Protein AF-A0A962SQU8-F1 (afdb_monomer_lite)

pLDDT: mean 96.07, std 4.63, range [56.41, 98.69]

Foldseek 3Di:
DDDDQDDDVSQLVVQVPDLAAEEEQWQEPVVCPPVCVRHPNYAYEHCDYPCNPPDPRYDYDDDDDDPDDPDRQSRSLVLLPDPVSLVVVPVSPAHHYYDYPDHDPSSVVSCVVSND

Sequence (116 aa):
MKRKLQGISDIRRFFHRNERPIFFISATNFNLLGIDEWVKNFHYICYVDCYDGAHPNVFVPTEIAHPEFESIEDINNYLLEHKEVIDYIRSFGDNPVAVFLMFDERTEELCQELGI

Structure (mmCIF, N/CA/C/O backbone):
data_AF-A0A962SQU8-F1
#
_entry.id   AF-A0A962SQU8-F1
#
loop_
_atom_site.group_PDB
_atom_site.id
_atom_site.type_symbol
_atom_site.label_atom_id
_atom_site.label_alt_id
_atom_site.label_comp_id
_atom_site.label_asym_id
_atom_site.label_entity_id
_atom_site.label_seq_id
_atom_site.pdbx_PDB_ins_code
_atom_site.Cartn_x
_atom_site.Cartn_y
_atom_site.Cartn_z
_atom_site.occupancy
_atom_site.B_iso_or_equiv
_atom_site.auth_seq_id
_atom_site.auth_comp_id
_atom_site.auth_asym_id
_atom_site.auth_atom_id
_atom_site.pdbx_PDB_model_num
ATOM 1 N N . MET A 1 1 ? -14.674 21.955 14.651 1.00 56.41 1 MET A N 1
ATOM 2 C CA . MET A 1 1 ? -13.476 21.843 15.518 1.00 56.41 1 MET A CA 1
ATOM 3 C C . MET A 1 1 ? -13.131 20.361 15.645 1.00 56.41 1 MET A C 1
ATOM 5 O O . MET A 1 1 ? -14.006 19.606 16.051 1.00 56.41 1 MET A O 1
ATOM 9 N N . LYS A 1 2 ? -11.940 19.905 15.220 1.00 76.69 2 LYS A N 1
ATOM 10 C CA . LYS A 1 2 ? -11.563 18.480 15.337 1.00 76.69 2 LYS A CA 1
ATOM 11 C C . LYS A 1 2 ? -11.420 18.118 16.825 1.00 76.69 2 LYS A C 1
ATOM 13 O O . LYS A 1 2 ? -10.783 18.860 17.571 1.00 76.69 2 LYS A O 1
ATOM 18 N N . ARG A 1 3 ? -12.043 17.020 17.270 1.00 84.38 3 ARG A N 1
ATOM 19 C CA . ARG A 1 3 ? -11.945 16.539 18.659 1.00 84.38 3 ARG A CA 1
ATOM 20 C C . ARG A 1 3 ? -10.493 16.144 18.945 1.00 84.38 3 ARG A C 1
ATOM 22 O O . ARG A 1 3 ? -9.948 15.302 18.239 1.00 84.38 3 ARG A O 1
ATOM 29 N N . LYS A 1 4 ? -9.878 16.725 19.981 1.00 92.44 4 LYS A N 1
ATOM 30 C CA . LYS A 1 4 ? -8.580 16.253 20.485 1.00 92.44 4 LYS A CA 1
ATOM 31 C C . LYS A 1 4 ? -8.773 14.879 21.131 1.00 92.44 4 LYS A C 1
ATOM 33 O O . LYS A 1 4 ? -9.646 14.736 21.985 1.00 92.44 4 LYS A O 1
ATOM 38 N N . LEU A 1 5 ? -7.982 13.897 20.712 1.00 95.00 5 LEU A N 1
ATOM 39 C CA . LEU A 1 5 ? -7.984 12.551 21.287 1.00 95.00 5 LEU A CA 1
ATOM 40 C C . LEU A 1 5 ? -7.215 12.578 22.610 1.00 95.00 5 LEU A C 1
ATOM 42 O O . LEU A 1 5 ? -6.093 13.081 22.650 1.00 95.00 5 LEU A O 1
ATOM 46 N N . GLN A 1 6 ? -7.824 12.088 23.690 1.00 95.38 6 GLN A N 1
ATOM 47 C CA . GLN A 1 6 ? -7.230 12.110 25.028 1.00 95.38 6 GLN A CA 1
ATOM 48 C C . GLN A 1 6 ? -6.833 10.690 25.451 1.00 95.38 6 GLN A C 1
ATOM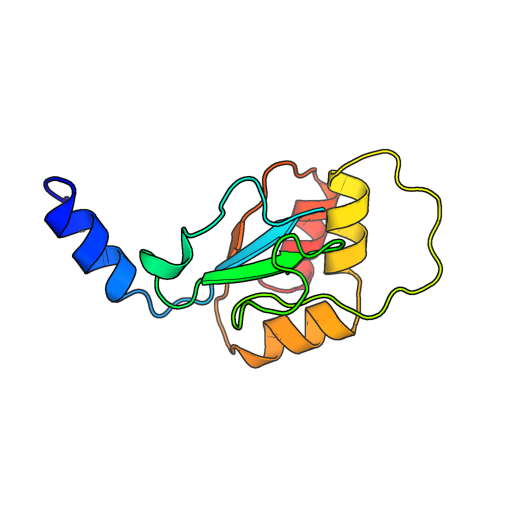 50 O O . GLN A 1 6 ? -7.634 9.935 25.997 1.00 95.38 6 GLN A O 1
ATOM 55 N N . GLY A 1 7 ? -5.577 10.325 25.182 1.00 95.62 7 GLY A N 1
ATOM 56 C CA . GLY A 1 7 ? -5.002 9.033 25.564 1.00 95.62 7 GLY A CA 1
ATOM 57 C C . GLY A 1 7 ? -5.375 7.857 24.651 1.00 95.62 7 GLY A C 1
ATOM 58 O O . GLY A 1 7 ? -6.065 8.001 23.641 1.00 95.62 7 GLY A O 1
ATOM 59 N N . ILE A 1 8 ? -4.892 6.666 25.018 1.00 94.62 8 ILE A N 1
ATOM 60 C CA . ILE A 1 8 ? -4.942 5.460 24.173 1.00 94.62 8 ILE A CA 1
ATOM 61 C C . ILE A 1 8 ? -6.370 4.979 23.900 1.00 94.62 8 ILE A C 1
ATOM 63 O O . ILE A 1 8 ? -6.674 4.606 22.770 1.00 94.62 8 ILE A O 1
ATOM 67 N N . SER A 1 9 ? -7.268 5.015 24.886 1.00 94.19 9 SER A N 1
ATOM 68 C CA . SER A 1 9 ? -8.656 4.568 24.692 1.00 94.19 9 SER A CA 1
ATOM 69 C C . SER A 1 9 ? -9.393 5.400 23.638 1.00 94.19 9 SER A C 1
ATOM 71 O O . SER A 1 9 ? -10.129 4.849 22.818 1.00 94.19 9 SER A O 1
ATOM 73 N N . ASP A 1 10 ? -9.157 6.715 23.617 1.00 94.94 10 ASP A N 1
ATOM 74 C CA . ASP A 1 10 ? -9.717 7.612 22.606 1.00 94.94 10 ASP A CA 1
ATOM 75 C C . ASP A 1 10 ? -9.107 7.349 21.222 1.00 94.94 10 ASP A C 1
ATOM 77 O O . ASP A 1 10 ? -9.844 7.308 20.238 1.00 94.94 10 ASP A O 1
ATOM 81 N N . ILE A 1 11 ? -7.791 7.116 21.150 1.00 94.62 11 ILE A N 1
ATOM 82 C CA . ILE A 1 11 ? -7.077 6.783 19.906 1.00 94.62 11 ILE A CA 1
ATOM 83 C C . ILE A 1 11 ? -7.597 5.472 19.307 1.00 94.62 11 ILE A C 1
ATOM 85 O O . ILE A 1 11 ? -7.983 5.445 18.139 1.00 94.62 11 ILE A O 1
ATOM 89 N N . ARG A 1 12 ? -7.697 4.404 20.107 1.00 93.81 12 ARG A N 1
ATOM 90 C CA . ARG A 1 12 ? -8.225 3.107 19.650 1.00 93.81 12 ARG A CA 1
ATOM 91 C C . ARG A 1 12 ? -9.662 3.239 19.163 1.00 93.81 12 ARG A C 1
ATOM 93 O O . ARG A 1 12 ? -9.998 2.745 18.095 1.00 93.81 12 ARG A O 1
ATOM 100 N N . ARG A 1 13 ? -10.515 3.959 19.901 1.00 94.06 13 ARG A N 1
ATOM 101 C CA . ARG A 1 13 ? -11.908 4.189 19.489 1.00 94.06 13 ARG A CA 1
ATOM 102 C C . ARG A 1 13 ? -12.010 5.010 18.203 1.00 94.06 13 ARG A C 1
ATOM 104 O O . ARG A 1 13 ? -12.943 4.791 17.433 1.00 94.06 13 ARG A O 1
ATOM 111 N N . PHE A 1 14 ? -11.105 5.964 17.999 1.00 95.00 14 PHE A N 1
ATOM 112 C CA . PHE A 1 14 ? -11.041 6.763 16.781 1.00 95.00 14 PHE A CA 1
ATOM 113 C C . PHE A 1 14 ? -10.694 5.887 15.571 1.00 95.00 14 PHE A C 1
ATOM 115 O O . PHE A 1 14 ? -11.477 5.834 14.626 1.00 95.00 14 PHE A O 1
ATOM 122 N N . PHE A 1 15 ? -9.592 5.138 15.635 1.00 95.69 15 PHE A N 1
ATOM 123 C CA . PHE A 1 15 ? -9.126 4.309 14.521 1.00 95.69 15 PHE A CA 1
ATOM 124 C C . PHE A 1 15 ? -9.976 3.056 14.270 1.00 95.69 15 PHE A C 1
ATOM 126 O O . PHE A 1 15 ? -10.125 2.637 13.126 1.00 95.69 15 PHE A O 1
ATOM 133 N N . HIS A 1 16 ? -10.647 2.516 15.289 1.00 95.38 16 HIS A N 1
ATOM 134 C CA . HIS A 1 16 ? -11.617 1.430 15.109 1.00 95.38 16 HIS A CA 1
ATOM 135 C C . HIS A 1 16 ? -12.846 1.850 14.279 1.00 95.38 16 HIS A C 1
ATOM 137 O O . HIS A 1 16 ? -13.553 1.015 13.720 1.00 95.38 16 HIS A O 1
ATOM 143 N N . ARG A 1 17 ? -13.123 3.158 14.198 1.00 94.50 17 ARG A N 1
ATOM 144 C CA . ARG A 1 17 ? -14.200 3.734 13.378 1.00 94.50 17 ARG A CA 1
ATOM 145 C C . ARG A 1 17 ? -13.698 4.263 12.037 1.00 94.50 17 ARG A C 1
ATOM 147 O O . ARG A 1 17 ? -14.454 4.949 11.359 1.00 94.50 17 ARG A O 1
ATOM 154 N N . ASN A 1 18 ? -12.445 3.996 11.676 1.00 95.44 18 ASN A N 1
ATOM 155 C CA . ASN A 1 18 ? -11.921 4.401 10.385 1.00 95.44 18 ASN A CA 1
ATOM 156 C C . ASN A 1 18 ? -12.683 3.685 9.258 1.00 95.44 18 ASN A C 1
ATOM 158 O O . ASN A 1 18 ? -12.875 2.470 9.292 1.00 95.44 18 ASN A O 1
ATOM 162 N N . GLU A 1 19 ? -13.141 4.464 8.284 1.00 94.81 19 GLU A N 1
ATOM 163 C CA . GLU A 1 19 ? -13.814 3.962 7.079 1.00 94.81 19 GLU A CA 1
ATOM 164 C C . GLU A 1 19 ? -12.922 4.107 5.842 1.00 94.81 19 GLU A C 1
ATOM 166 O O . GLU A 1 19 ? -13.119 3.392 4.864 1.00 94.81 19 GLU A O 1
ATOM 171 N N . ARG A 1 20 ? -11.912 4.985 5.895 1.00 96.31 20 ARG A N 1
ATOM 172 C CA . ARG A 1 20 ? -11.001 5.243 4.779 1.00 96.31 20 ARG A CA 1
ATOM 173 C C . ARG A 1 20 ? -10.073 4.039 4.569 1.00 96.31 20 ARG A C 1
ATOM 175 O O . ARG A 1 20 ? -9.398 3.678 5.529 1.00 96.31 20 ARG A O 1
ATOM 182 N N . PRO A 1 21 ? -9.993 3.436 3.374 1.00 97.75 21 PRO A N 1
ATOM 183 C CA . PRO A 1 21 ? -8.995 2.408 3.093 1.00 97.75 21 PRO A CA 1
ATOM 184 C C . PRO A 1 21 ? -7.580 2.966 3.266 1.00 97.75 21 PRO A C 1
ATOM 186 O O . PRO A 1 21 ? -7.280 4.059 2.781 1.00 97.75 21 PRO A O 1
ATOM 189 N N . ILE A 1 22 ? -6.730 2.233 3.978 1.00 98.50 22 ILE A N 1
ATOM 190 C CA . ILE A 1 22 ? -5.318 2.555 4.190 1.00 98.50 22 ILE A CA 1
ATOM 191 C C . ILE A 1 22 ? -4.499 1.376 3.677 1.00 98.50 22 ILE A C 1
ATOM 193 O O . ILE A 1 22 ? -4.697 0.256 4.141 1.00 98.50 22 ILE A O 1
ATOM 197 N N . PHE A 1 23 ? -3.574 1.630 2.758 1.00 98.62 23 PHE A N 1
ATOM 198 C CA . PHE A 1 23 ? -2.674 0.622 2.209 1.00 98.62 23 PHE A CA 1
ATOM 199 C C . PHE A 1 23 ? -1.250 0.897 2.672 1.00 98.62 23 PHE A C 1
ATOM 201 O O . PHE A 1 23 ? -0.668 1.914 2.309 1.00 98.62 23 PHE A O 1
ATOM 208 N N . PHE A 1 24 ? -0.676 -0.003 3.466 1.00 98.62 24 PHE A N 1
ATOM 209 C CA . PHE A 1 24 ? 0.765 -0.021 3.674 1.00 98.62 24 PHE A CA 1
ATOM 210 C C . PHE A 1 24 ? 1.422 -0.768 2.525 1.00 98.62 24 PHE A C 1
ATOM 212 O O . PHE A 1 24 ? 1.228 -1.977 2.394 1.00 98.62 24 PHE A O 1
ATOM 219 N N . ILE A 1 25 ? 2.165 -0.039 1.700 1.00 98.69 25 ILE A N 1
ATOM 220 C CA . ILE A 1 25 ? 2.832 -0.571 0.515 1.00 98.69 25 ILE A CA 1
ATOM 221 C C . ILE A 1 25 ? 4.328 -0.608 0.817 1.00 98.69 25 ILE A C 1
ATOM 223 O O . ILE A 1 25 ? 4.920 0.409 1.183 1.00 98.69 25 ILE A O 1
ATOM 227 N N . SER A 1 26 ? 4.915 -1.802 0.772 1.00 98.06 26 SER A N 1
ATOM 228 C CA . SER A 1 26 ? 6.302 -2.024 1.188 1.00 98.06 26 SER A CA 1
ATOM 229 C C . SER A 1 26 ? 6.847 -3.344 0.645 1.00 98.06 26 SER A C 1
ATOM 231 O O . SER A 1 26 ? 6.087 -4.243 0.288 1.00 98.06 26 SER A O 1
ATOM 233 N N . ALA A 1 27 ? 8.169 -3.523 0.688 1.00 97.31 27 ALA A N 1
ATOM 234 C CA . ALA A 1 27 ? 8.804 -4.818 0.446 1.00 97.31 27 ALA A CA 1
ATOM 235 C C . ALA A 1 27 ? 8.229 -5.922 1.351 1.00 97.31 27 ALA A C 1
ATOM 237 O O . ALA A 1 27 ? 7.945 -7.025 0.888 1.00 97.31 27 ALA A O 1
ATOM 238 N N . THR A 1 28 ? 8.015 -5.606 2.632 1.00 96.75 28 THR A N 1
ATOM 239 C CA . THR A 1 28 ? 7.393 -6.500 3.616 1.00 96.75 28 THR A CA 1
ATOM 240 C C . THR A 1 28 ? 6.506 -5.720 4.586 1.00 96.75 28 THR A C 1
ATOM 242 O O . THR A 1 28 ? 6.674 -4.515 4.786 1.00 96.75 28 THR A O 1
ATOM 245 N N . ASN A 1 29 ? 5.591 -6.419 5.252 1.00 95.56 29 ASN A N 1
ATOM 246 C CA . ASN A 1 29 ? 4.685 -5.893 6.276 1.00 95.56 29 ASN A CA 1
ATOM 247 C C . ASN A 1 29 ? 5.315 -5.771 7.681 1.00 95.56 29 ASN A C 1
ATOM 249 O O . ASN A 1 29 ? 4.649 -5.303 8.607 1.00 95.56 29 ASN A O 1
ATOM 253 N N . PHE A 1 30 ? 6.586 -6.155 7.863 1.00 94.75 30 PHE A N 1
ATOM 254 C CA . PHE A 1 30 ? 7.221 -6.291 9.183 1.00 94.75 30 PHE A CA 1
ATOM 255 C C . PHE A 1 30 ? 7.168 -5.016 10.049 1.00 94.75 30 PHE A C 1
ATOM 257 O O . PHE A 1 30 ? 6.975 -5.088 11.262 1.00 94.75 30 PHE A O 1
ATOM 264 N N . ASN A 1 31 ? 7.319 -3.833 9.446 1.00 94.50 31 ASN A N 1
ATOM 265 C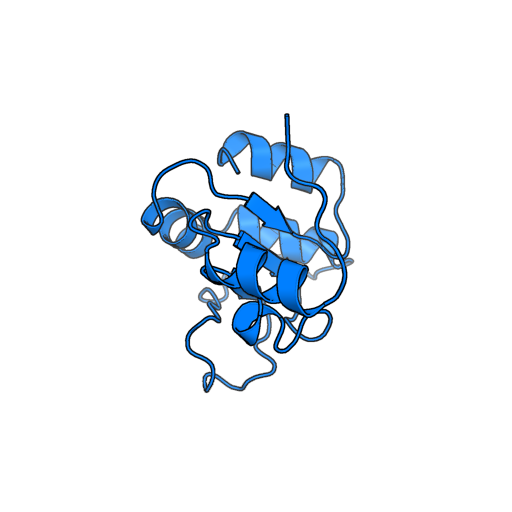 CA . ASN A 1 31 ? 7.423 -2.577 10.198 1.00 94.50 31 ASN A CA 1
ATOM 266 C C . ASN A 1 31 ? 6.133 -2.159 10.909 1.00 94.50 31 ASN A C 1
ATOM 268 O O . ASN A 1 31 ? 6.204 -1.409 11.881 1.00 94.50 31 ASN A O 1
ATOM 272 N N . LEU A 1 32 ? 4.978 -2.619 10.427 1.00 95.88 32 LEU A N 1
ATOM 273 C CA . LEU A 1 32 ? 3.665 -2.243 10.950 1.00 95.88 32 LEU A CA 1
ATOM 274 C C . LEU A 1 32 ? 2.803 -3.461 11.304 1.00 95.88 32 LEU A C 1
ATOM 276 O O . LEU A 1 32 ? 1.582 -3.347 11.323 1.00 95.88 32 LEU A O 1
ATOM 280 N N . LEU A 1 33 ? 3.417 -4.610 11.609 1.00 94.94 33 LEU A N 1
ATOM 281 C CA . LEU A 1 33 ? 2.686 -5.823 11.992 1.00 94.94 33 LEU A CA 1
ATOM 282 C C . LEU A 1 33 ? 1.658 -5.550 13.098 1.00 94.94 33 LEU A C 1
ATOM 284 O O . LEU A 1 33 ? 1.977 -4.973 14.141 1.00 94.94 33 LEU A O 1
ATOM 288 N N . GLY A 1 34 ? 0.427 -6.007 12.870 1.00 94.69 34 GLY A N 1
ATOM 289 C CA . GLY A 1 34 ? -0.679 -5.927 13.823 1.00 94.69 34 GLY A CA 1
ATOM 290 C C . GLY A 1 34 ? -1.319 -4.543 13.967 1.00 94.69 34 GLY A C 1
ATOM 291 O O . GLY A 1 34 ? -2.205 -4.373 14.807 1.00 94.69 34 GLY A O 1
ATOM 292 N N . ILE A 1 35 ? -0.922 -3.533 13.179 1.00 96.19 35 ILE A N 1
ATOM 293 C CA . ILE A 1 35 ? -1.556 -2.205 13.263 1.00 96.19 35 ILE A CA 1
ATOM 294 C C . ILE A 1 35 ? -3.027 -2.239 12.837 1.00 96.19 35 ILE A C 1
ATOM 296 O O . ILE A 1 35 ? -3.853 -1.480 13.347 1.00 96.19 35 ILE A O 1
ATOM 300 N N . ASP A 1 36 ? -3.372 -3.152 11.940 1.00 96.19 36 ASP A N 1
ATOM 301 C CA . ASP A 1 36 ? -4.719 -3.379 11.432 1.00 96.19 36 ASP A CA 1
ATOM 302 C C . ASP A 1 36 ? -5.679 -3.945 12.494 1.00 96.19 36 ASP A C 1
ATOM 304 O O . ASP A 1 36 ? -6.889 -3.732 12.413 1.00 96.19 36 ASP A O 1
ATOM 308 N N . GLU A 1 37 ? -5.162 -4.537 13.578 1.00 94.94 37 GLU A N 1
ATOM 309 C CA . GLU A 1 37 ? -5.971 -4.874 14.759 1.00 94.94 37 GLU A CA 1
ATOM 310 C C . GLU A 1 37 ? -6.490 -3.617 15.490 1.00 94.94 37 GLU A C 1
ATOM 312 O O . GLU A 1 37 ? -7.465 -3.665 16.249 1.00 94.94 37 GLU A O 1
ATOM 317 N N . TRP A 1 38 ? -5.826 -2.472 15.298 1.00 95.44 38 TRP A N 1
ATOM 318 C CA . TRP A 1 38 ? -6.159 -1.193 15.933 1.00 95.44 38 TRP A CA 1
ATOM 319 C C . TRP A 1 38 ? -6.835 -0.228 14.961 1.00 95.44 38 TRP A C 1
ATOM 321 O O . TRP A 1 38 ? -7.691 0.565 15.371 1.00 95.44 38 TRP A O 1
ATOM 331 N N . VAL A 1 39 ? -6.446 -0.287 13.689 1.00 97.44 39 VAL A N 1
ATOM 332 C CA . VAL A 1 39 ? -6.906 0.596 12.624 1.00 97.44 39 VAL A CA 1
ATOM 333 C C . VAL A 1 39 ? -7.779 -0.193 11.662 1.00 97.44 39 VAL A C 1
ATOM 335 O O . VAL A 1 39 ? -7.298 -0.997 10.873 1.00 97.44 39 VAL A O 1
ATOM 338 N N . LYS A 1 40 ? -9.089 0.062 11.712 1.00 96.81 40 LYS A N 1
ATOM 339 C CA . LYS A 1 40 ? -10.034 -0.552 10.777 1.00 96.81 40 LYS A CA 1
ATOM 340 C C . LYS A 1 40 ? -9.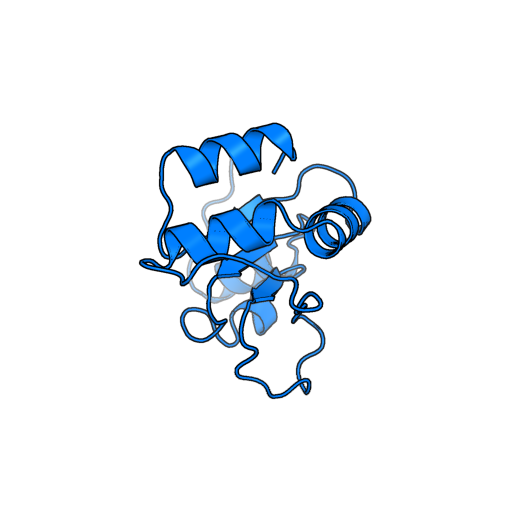707 -0.118 9.338 1.00 96.81 40 LYS A C 1
ATOM 342 O O . LYS A 1 40 ? -9.309 1.027 9.136 1.00 96.81 40 LYS A O 1
ATOM 347 N N . ASN A 1 41 ? -9.938 -0.996 8.358 1.00 96.88 41 ASN A N 1
ATOM 348 C CA . ASN A 1 41 ? -9.666 -0.771 6.928 1.00 96.88 41 ASN A CA 1
ATOM 349 C C . ASN A 1 41 ? -8.184 -0.486 6.627 1.00 96.88 41 ASN A C 1
ATOM 351 O O . ASN A 1 41 ? -7.864 0.304 5.741 1.00 96.88 41 ASN A O 1
ATOM 355 N N . PHE A 1 42 ? -7.288 -1.110 7.391 1.00 98.31 42 PHE A N 1
ATOM 356 C CA . PHE A 1 42 ? -5.861 -1.121 7.108 1.00 98.31 42 PHE A CA 1
ATOM 357 C C . PHE A 1 42 ? -5.495 -2.424 6.396 1.00 98.31 42 PHE A C 1
ATOM 359 O O . PHE A 1 42 ? -5.843 -3.510 6.858 1.00 98.31 42 PHE A O 1
ATOM 366 N N . HIS A 1 43 ? -4.795 -2.301 5.278 1.00 98.38 43 HIS A N 1
ATOM 367 C CA . HIS A 1 43 ? -4.405 -3.396 4.404 1.00 98.38 43 HIS A CA 1
ATOM 368 C C . HIS A 1 43 ? -2.907 -3.309 4.120 1.00 98.38 43 HIS A C 1
ATOM 370 O O . HIS A 1 4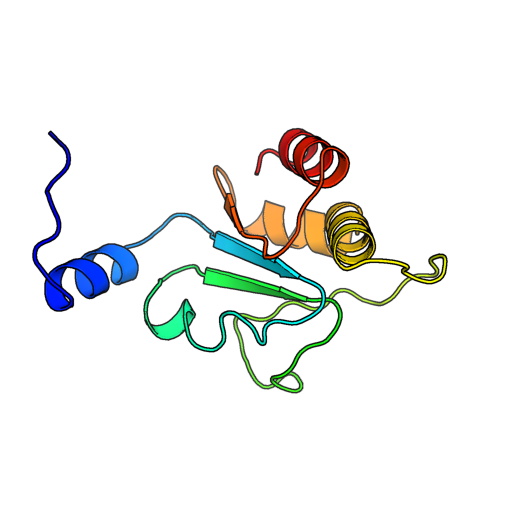3 ? -2.348 -2.217 4.023 1.00 98.38 43 HIS A O 1
ATOM 376 N N . TYR A 1 44 ? -2.265 -4.457 3.957 1.00 98.62 44 TYR A N 1
ATOM 377 C CA . TYR A 1 44 ? -0.872 -4.560 3.543 1.00 98.62 44 TYR A CA 1
ATOM 378 C C . TYR A 1 44 ? -0.830 -4.961 2.070 1.00 98.62 44 TYR A C 1
ATOM 380 O O . TYR A 1 44 ? -1.524 -5.893 1.669 1.00 98.62 44 TYR A O 1
ATOM 388 N N . ILE A 1 45 ? -0.021 -4.268 1.278 1.00 98.56 45 ILE A N 1
ATOM 389 C CA . ILE A 1 45 ? 0.330 -4.652 -0.089 1.00 98.56 45 ILE A CA 1
ATOM 390 C C . ILE A 1 45 ? 1.837 -4.870 -0.084 1.00 98.56 45 ILE A C 1
ATOM 392 O O . ILE A 1 45 ? 2.601 -3.926 0.128 1.00 98.56 45 ILE A O 1
ATOM 396 N N . CYS A 1 46 ? 2.263 -6.119 -0.232 1.00 98.06 46 CYS A N 1
ATOM 397 C CA . CYS A 1 46 ? 3.659 -6.487 -0.018 1.00 98.06 46 CYS A CA 1
ATOM 398 C C . CYS A 1 46 ? 4.227 -7.305 -1.167 1.00 98.06 46 CYS A C 1
ATOM 400 O O . CYS A 1 46 ? 3.502 -8.044 -1.826 1.00 98.06 46 CYS A O 1
ATOM 402 N N . TYR A 1 47 ? 5.541 -7.192 -1.364 1.00 97.81 47 TYR A N 1
ATOM 403 C CA . TYR A 1 47 ? 6.283 -8.089 -2.250 1.00 97.81 47 TYR A CA 1
ATOM 404 C C . TYR A 1 47 ? 6.528 -9.452 -1.580 1.00 97.81 47 TYR A C 1
ATOM 406 O O . TYR A 1 47 ? 6.354 -10.495 -2.199 1.00 97.81 47 TYR A O 1
ATOM 414 N N . VAL A 1 48 ? 6.855 -9.451 -0.282 1.00 96.75 48 VAL A N 1
ATOM 415 C CA . VAL A 1 48 ? 6.969 -10.660 0.549 1.00 96.75 48 VAL A CA 1
ATOM 416 C C . VAL A 1 48 ? 6.018 -10.563 1.739 1.00 96.75 48 VAL A C 1
ATOM 418 O O . VAL A 1 48 ? 6.072 -9.601 2.507 1.00 96.75 48 VAL A O 1
ATOM 421 N N . ASP A 1 49 ? 5.181 -11.585 1.924 1.00 96.25 49 ASP A N 1
ATOM 422 C CA . ASP A 1 49 ? 4.273 -11.699 3.069 1.00 96.25 49 ASP A CA 1
ATOM 423 C C . ASP A 1 49 ? 4.943 -12.390 4.266 1.00 96.25 49 ASP A C 1
ATOM 425 O O . ASP A 1 49 ? 5.238 -13.585 4.238 1.00 96.25 49 ASP A O 1
ATOM 429 N N . CYS A 1 50 ? 5.140 -11.651 5.361 1.00 95.56 50 CYS A N 1
ATOM 430 C CA . CYS A 1 50 ? 5.671 -12.196 6.614 1.00 95.56 50 CYS A CA 1
ATOM 431 C C . CYS A 1 50 ? 4.681 -13.087 7.387 1.00 95.56 50 CYS A C 1
ATOM 433 O O . CYS A 1 50 ? 5.091 -13.737 8.348 1.00 95.56 50 CYS A O 1
ATOM 435 N N . TYR A 1 51 ? 3.397 -13.100 7.020 1.00 94.19 51 TYR A N 1
ATOM 436 C CA . TYR A 1 51 ? 2.378 -13.968 7.615 1.00 94.19 51 TYR A CA 1
ATOM 437 C C . TYR A 1 51 ? 2.190 -15.295 6.868 1.00 94.19 51 TYR A C 1
ATOM 439 O O . TYR A 1 51 ? 1.345 -16.086 7.286 1.00 94.19 51 TYR A O 1
ATOM 447 N N . ASP A 1 52 ? 2.950 -15.555 5.800 1.00 94.00 52 ASP A N 1
ATOM 448 C CA . ASP A 1 52 ? 2.899 -16.817 5.045 1.00 94.00 52 ASP A CA 1
ATOM 449 C C . ASP A 1 52 ? 1.480 -17.160 4.537 1.00 94.00 52 ASP A C 1
ATOM 451 O O . ASP A 1 52 ? 0.983 -18.279 4.663 1.00 94.00 52 ASP A O 1
ATOM 455 N N . GLY A 1 53 ? 0.759 -16.150 4.037 1.00 94.75 53 GLY A N 1
ATOM 456 C CA . GLY A 1 53 ? -0.605 -16.272 3.521 1.00 94.75 53 GLY A CA 1
ATOM 457 C C . GLY A 1 53 ? -1.686 -16.450 4.591 1.00 94.75 53 GLY A C 1
ATOM 458 O O . GLY A 1 53 ? -2.861 -16.606 4.258 1.00 94.75 53 GLY A O 1
ATOM 459 N N . ALA A 1 54 ? -1.332 -16.427 5.880 1.00 95.12 54 ALA A N 1
ATOM 460 C CA . ALA A 1 54 ? -2.273 -16.683 6.969 1.00 95.12 54 ALA A CA 1
ATOM 461 C C . ALA A 1 54 ? -3.078 -15.446 7.412 1.00 95.12 54 ALA A C 1
ATOM 463 O O . ALA A 1 54 ? -3.947 -15.567 8.281 1.00 95.12 54 ALA A O 1
ATOM 464 N N . HIS A 1 55 ? -2.801 -14.261 6.855 1.00 96.50 55 HIS A N 1
ATOM 465 C CA . HIS A 1 55 ? -3.383 -13.006 7.322 1.00 96.50 55 HIS A CA 1
ATOM 466 C C . HIS A 1 55 ? -4.315 -12.360 6.277 1.00 96.50 55 HIS A C 1
ATOM 468 O O . HIS A 1 55 ? -3.871 -12.009 5.186 1.00 96.50 55 HIS A O 1
ATOM 474 N N . PRO A 1 56 ? -5.604 -12.124 6.596 1.00 95.62 56 PRO A N 1
ATOM 475 C CA . PRO A 1 56 ? -6.622 -11.759 5.602 1.00 95.62 56 PRO A CA 1
ATOM 476 C C . PRO A 1 56 ? -6.470 -10.348 5.023 1.00 95.62 56 PRO A C 1
ATOM 478 O O . PRO A 1 56 ? -7.018 -10.060 3.964 1.00 95.62 56 PRO A O 1
ATOM 481 N N . ASN A 1 57 ? -5.759 -9.460 5.720 1.00 97.31 57 ASN A N 1
ATOM 482 C CA . ASN A 1 57 ? -5.544 -8.081 5.277 1.00 97.31 57 ASN A CA 1
ATOM 483 C C . ASN A 1 57 ? -4.273 -7.906 4.432 1.00 97.31 57 ASN A C 1
ATOM 485 O O . ASN A 1 57 ? -3.891 -6.766 4.174 1.00 97.31 57 ASN A O 1
ATOM 489 N N . VAL A 1 58 ? -3.603 -8.993 4.040 1.00 98.31 58 VAL A N 1
ATOM 490 C CA . VAL A 1 58 ? -2.402 -8.942 3.198 1.00 98.31 58 VAL A CA 1
ATOM 491 C C . VAL A 1 58 ? -2.755 -9.299 1.764 1.00 98.31 58 VAL A C 1
ATOM 493 O O . VAL A 1 58 ? -3.425 -10.295 1.501 1.00 98.31 58 VAL A O 1
ATOM 496 N N . PHE A 1 59 ? -2.268 -8.483 0.841 1.00 98.44 59 PHE A N 1
ATOM 497 C CA . PHE A 1 59 ? -2.329 -8.717 -0.587 1.00 98.44 59 PHE A CA 1
ATOM 498 C C . PHE A 1 59 ? -0.906 -8.774 -1.149 1.00 98.44 59 PHE A C 1
ATOM 500 O O . PHE A 1 59 ? -0.110 -7.860 -0.934 1.00 98.44 59 PHE A O 1
ATOM 507 N N . VAL A 1 60 ? -0.596 -9.847 -1.874 1.00 98.31 60 VAL A N 1
ATOM 508 C CA . VAL A 1 60 ? 0.669 -10.021 -2.596 1.00 98.31 60 VAL A CA 1
ATOM 509 C C . VAL A 1 60 ? 0.323 -10.259 -4.062 1.00 98.31 60 VAL A C 1
ATOM 511 O O . VAL A 1 60 ? -0.378 -11.236 -4.345 1.00 98.31 60 VAL A O 1
ATOM 514 N N . PRO A 1 61 ? 0.739 -9.378 -4.988 1.00 98.06 61 PRO A N 1
ATOM 515 C CA . PRO A 1 61 ? 0.503 -9.602 -6.404 1.00 98.06 61 PRO A CA 1
ATOM 516 C C . PRO A 1 61 ? 1.346 -10.764 -6.930 1.00 98.06 61 PRO A C 1
ATOM 518 O O . PRO A 1 61 ? 2.401 -11.091 -6.386 1.00 98.06 61 PRO A O 1
ATOM 521 N N . THR A 1 62 ? 0.909 -11.353 -8.038 1.00 97.75 62 THR A N 1
ATOM 522 C CA . THR A 1 62 ? 1.731 -12.297 -8.799 1.00 97.75 62 THR A CA 1
ATOM 523 C C . THR A 1 62 ? 3.028 -11.616 -9.248 1.00 97.75 62 THR A C 1
ATOM 525 O O . THR A 1 62 ? 2.993 -10.516 -9.790 1.00 97.75 62 THR A O 1
ATOM 528 N N . GLU A 1 63 ? 4.176 -12.268 -9.061 1.00 95.88 63 GLU A N 1
ATOM 529 C CA . GLU A 1 63 ? 5.461 -11.736 -9.529 1.00 95.88 63 GLU A CA 1
ATOM 530 C C . GLU A 1 63 ? 5.520 -11.718 -11.066 1.00 95.88 63 GLU A C 1
ATOM 532 O O . GLU A 1 63 ? 5.235 -12.720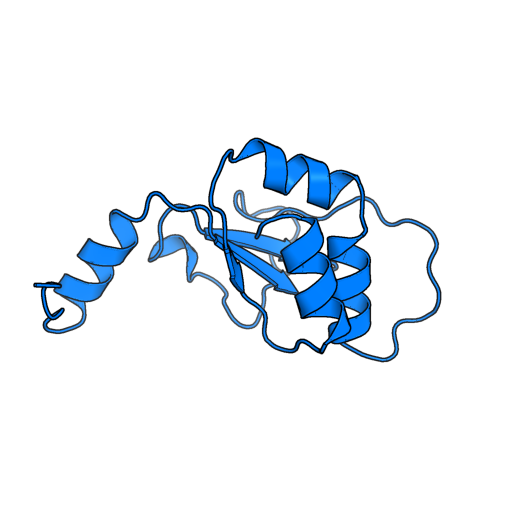 -11.732 1.00 95.88 63 GLU A O 1
ATOM 537 N N . ILE A 1 64 ? 5.908 -10.575 -11.634 1.00 95.06 64 ILE A N 1
ATOM 538 C CA . ILE A 1 64 ? 6.187 -10.407 -13.063 1.00 95.06 64 ILE A CA 1
ATOM 539 C C . ILE A 1 64 ? 7.655 -10.034 -13.258 1.00 95.06 64 ILE A C 1
ATOM 541 O O . ILE A 1 64 ? 8.300 -9.527 -12.352 1.00 95.06 64 ILE A O 1
ATOM 545 N N . ALA A 1 65 ? 8.203 -10.267 -14.451 1.00 95.62 65 ALA A N 1
ATOM 546 C CA . ALA A 1 65 ? 9.612 -9.983 -14.713 1.00 95.62 65 ALA A CA 1
ATOM 547 C C . ALA A 1 65 ? 9.944 -8.490 -14.522 1.00 95.62 65 ALA A C 1
ATOM 549 O O . ALA A 1 65 ? 9.341 -7.629 -15.165 1.00 95.62 65 ALA A O 1
ATOM 550 N N . HIS A 1 66 ? 10.949 -8.209 -13.696 1.00 94.69 66 HIS A N 1
ATOM 551 C CA . HIS A 1 66 ? 11.478 -6.874 -13.427 1.00 94.69 66 HIS A CA 1
ATOM 552 C C . HIS A 1 66 ? 13.018 -6.922 -13.295 1.00 94.69 66 HIS A C 1
ATOM 554 O O . HIS A 1 66 ? 13.589 -8.003 -13.118 1.00 94.69 66 HIS A O 1
ATOM 560 N N . PRO A 1 67 ? 13.723 -5.782 -13.418 1.00 94.50 67 PRO A N 1
ATOM 561 C CA . PRO A 1 67 ? 15.139 -5.675 -13.053 1.00 94.50 67 PRO A CA 1
ATOM 562 C C . PRO A 1 67 ? 15.374 -5.978 -11.567 1.00 94.50 67 PRO A C 1
ATOM 564 O O . PRO A 1 67 ? 14.440 -5.928 -10.773 1.00 94.50 67 PRO A O 1
ATOM 567 N N . GLU A 1 68 ? 16.613 -6.265 -11.169 1.00 96.44 68 GLU A N 1
ATOM 568 C CA . GLU A 1 68 ? 16.938 -6.397 -9.744 1.00 96.44 68 GLU A CA 1
ATOM 569 C C . GLU A 1 68 ? 16.601 -5.097 -8.997 1.00 96.44 68 GLU A C 1
ATOM 571 O O . GLU A 1 68 ? 16.888 -4.005 -9.486 1.00 96.44 68 GLU A O 1
ATOM 576 N N . PHE A 1 69 ? 15.960 -5.225 -7.835 1.00 97.50 69 PHE A N 1
ATOM 577 C CA . PHE A 1 69 ? 15.649 -4.081 -6.986 1.00 97.50 69 PHE A CA 1
ATOM 578 C C . PHE A 1 69 ? 16.912 -3.598 -6.275 1.00 97.50 69 PHE A C 1
ATOM 580 O O . PHE A 1 69 ? 17.605 -4.394 -5.639 1.00 97.50 69 PHE A O 1
ATOM 587 N N . GLU A 1 70 ? 17.179 -2.295 -6.320 1.00 97.25 70 GLU A N 1
ATOM 588 C CA . GLU A 1 70 ? 18.322 -1.685 -5.633 1.00 97.25 70 GLU A CA 1
ATOM 589 C C . GLU A 1 70 ? 17.901 -0.987 -4.327 1.00 97.25 70 GLU A C 1
ATOM 591 O O . GLU A 1 70 ? 18.747 -0.654 -3.492 1.00 97.25 70 GLU A O 1
ATOM 596 N N . SER A 1 71 ? 16.594 -0.798 -4.116 1.00 97.75 71 SER A N 1
ATOM 597 C CA . SER A 1 71 ? 16.029 -0.071 -2.977 1.00 97.75 71 SER A CA 1
ATOM 598 C C . SER A 1 71 ? 14.618 -0.549 -2.586 1.00 97.75 71 SER A C 1
ATOM 600 O O . SER A 1 71 ? 13.988 -1.342 -3.288 1.00 97.75 71 SER A O 1
ATOM 602 N N . ILE A 1 72 ? 14.107 -0.082 -1.436 1.00 97.50 72 ILE A N 1
ATOM 603 C CA . ILE A 1 72 ? 12.710 -0.339 -1.027 1.00 97.50 72 ILE A CA 1
ATOM 604 C C . ILE A 1 72 ? 11.759 0.481 -1.906 1.00 97.50 72 ILE A C 1
ATOM 606 O O . ILE A 1 72 ? 10.665 0.030 -2.231 1.00 97.50 72 ILE A O 1
ATOM 610 N N . GLU A 1 73 ? 12.193 1.670 -2.301 1.00 98.38 73 GLU A N 1
ATOM 611 C CA . GLU A 1 73 ? 11.512 2.587 -3.199 1.00 98.38 73 GLU A CA 1
ATOM 612 C C . GLU A 1 73 ? 11.264 1.931 -4.564 1.00 98.38 73 GLU A C 1
ATOM 614 O O . GLU A 1 73 ? 10.130 1.956 -5.037 1.00 98.38 73 GLU A O 1
ATOM 619 N N . ASP A 1 74 ? 12.248 1.224 -5.134 1.00 98.25 74 ASP A N 1
ATOM 620 C CA . ASP A 1 74 ? 12.063 0.461 -6.382 1.00 98.25 74 ASP A CA 1
ATOM 621 C C . ASP A 1 74 ? 10.959 -0.594 -6.252 1.00 98.25 74 ASP A C 1
ATOM 623 O O . ASP A 1 74 ? 10.129 -0.750 -7.148 1.00 98.25 74 ASP A O 1
ATOM 627 N N . ILE A 1 75 ? 10.924 -1.302 -5.118 1.00 98.38 75 ILE A N 1
ATOM 628 C CA . ILE A 1 75 ? 9.900 -2.316 -4.843 1.00 98.38 75 ILE A CA 1
ATOM 629 C C . ILE A 1 75 ? 8.525 -1.653 -4.717 1.00 98.38 75 ILE A C 1
ATOM 631 O O . ILE A 1 75 ? 7.543 -2.150 -5.267 1.00 98.38 75 ILE A O 1
ATOM 635 N N . ASN A 1 76 ? 8.440 -0.518 -4.022 1.00 98.56 76 ASN A N 1
ATOM 636 C CA . ASN A 1 76 ? 7.196 0.233 -3.864 1.00 98.56 76 ASN A CA 1
ATOM 637 C C . ASN A 1 76 ? 6.675 0.739 -5.211 1.00 98.56 76 ASN A C 1
ATOM 639 O O . ASN A 1 76 ? 5.490 0.581 -5.502 1.00 98.56 76 ASN A O 1
ATOM 643 N N . ASN A 1 77 ? 7.562 1.281 -6.044 1.00 98.38 77 ASN A N 1
ATOM 644 C CA . ASN A 1 77 ? 7.248 1.754 -7.388 1.00 98.38 77 ASN A CA 1
ATOM 645 C C . ASN A 1 77 ? 6.757 0.602 -8.275 1.00 98.38 77 ASN A C 1
ATOM 647 O O . ASN A 1 77 ? 5.692 0.708 -8.883 1.00 98.38 77 ASN A O 1
ATOM 651 N N . TYR A 1 78 ? 7.448 -0.540 -8.248 1.00 98.44 78 TYR A N 1
ATOM 652 C CA . TYR A 1 78 ? 7.008 -1.760 -8.926 1.00 98.44 78 TYR A CA 1
ATOM 653 C C . TYR A 1 78 ? 5.603 -2.199 -8.489 1.00 98.44 78 TYR A C 1
ATOM 655 O O . TYR A 1 78 ? 4.758 -2.507 -9.332 1.00 98.44 78 TYR A O 1
ATOM 663 N N . LEU A 1 79 ? 5.321 -2.200 -7.180 1.00 98.69 79 LEU A N 1
ATOM 664 C CA . LEU A 1 79 ? 4.000 -2.554 -6.658 1.00 98.69 79 LEU A CA 1
ATOM 665 C C . LEU A 1 79 ? 2.928 -1.565 -7.132 1.00 98.69 79 LEU A C 1
ATOM 667 O O . LEU A 1 79 ? 1.853 -1.995 -7.540 1.00 98.69 79 LEU A O 1
ATOM 671 N N . LEU A 1 80 ? 3.207 -0.260 -7.118 1.00 98.50 80 LEU A N 1
ATOM 672 C CA . LEU A 1 80 ? 2.271 0.776 -7.569 1.00 98.50 80 LEU A CA 1
ATOM 673 C C . LEU A 1 80 ? 1.965 0.690 -9.072 1.00 98.50 80 LEU A C 1
ATOM 675 O O . LEU A 1 80 ? 0.845 0.980 -9.488 1.00 98.50 80 LEU A O 1
ATOM 679 N N . GLU A 1 81 ? 2.922 0.251 -9.887 1.00 97.88 81 GLU A N 1
ATOM 680 C CA . GLU A 1 81 ? 2.736 0.040 -11.328 1.00 97.88 81 GLU A CA 1
ATOM 681 C C . GLU A 1 81 ? 2.063 -1.309 -11.652 1.00 97.88 81 GLU A C 1
ATOM 683 O O . GLU A 1 81 ? 1.593 -1.533 -12.775 1.00 97.88 81 GLU A O 1
ATOM 688 N N . HIS A 1 82 ? 1.963 -2.216 -10.676 1.00 98.50 82 HIS A N 1
ATOM 689 C CA . HIS A 1 82 ? 1.439 -3.558 -10.886 1.00 98.50 82 HIS A CA 1
ATOM 690 C C . HIS A 1 82 ? -0.082 -3.567 -11.090 1.00 98.50 82 HIS A C 1
ATOM 692 O O . HIS A 1 82 ? -0.858 -3.148 -10.229 1.00 98.50 82 HIS A O 1
ATOM 698 N N . LYS A 1 83 ? -0.550 -4.153 -12.200 1.00 98.00 83 LYS A N 1
ATOM 699 C CA . LYS A 1 83 ? -1.982 -4.167 -12.548 1.00 98.00 83 LYS A CA 1
ATOM 700 C C . LYS A 1 83 ? -2.876 -4.735 -11.439 1.00 98.00 83 LYS A C 1
ATOM 702 O O . LYS A 1 83 ? -3.922 -4.157 -11.158 1.00 98.00 83 LYS A O 1
ATOM 707 N N . GLU A 1 84 ? -2.485 -5.848 -10.821 1.00 98.69 84 GLU A N 1
ATOM 708 C CA . GLU A 1 84 ? -3.289 -6.460 -9.753 1.00 98.69 84 GLU A CA 1
ATOM 709 C C . GLU A 1 84 ? -3.365 -5.572 -8.503 1.00 98.69 84 GLU A C 1
ATOM 711 O O . GLU A 1 84 ? -4.406 -5.533 -7.855 1.00 98.69 84 GLU A O 1
ATOM 716 N N . VAL A 1 85 ? -2.305 -4.813 -8.198 1.00 98.56 85 VAL A N 1
ATOM 717 C CA . VAL A 1 85 ? -2.293 -3.852 -7.084 1.00 98.56 85 VAL A CA 1
ATOM 718 C C . VAL A 1 85 ? -3.217 -2.681 -7.394 1.00 98.56 85 VAL A C 1
ATOM 720 O O . VAL A 1 85 ? -4.048 -2.314 -6.568 1.00 98.56 85 VAL A O 1
ATOM 723 N N . ILE A 1 86 ? -3.136 -2.137 -8.608 1.00 98.44 86 ILE A N 1
ATOM 724 C CA . ILE A 1 86 ? -4.003 -1.048 -9.065 1.00 98.44 86 ILE A CA 1
ATOM 725 C C . ILE A 1 86 ? -5.479 -1.463 -9.006 1.00 98.44 86 ILE A C 1
ATOM 727 O O . ILE A 1 86 ? -6.317 -0.721 -8.491 1.00 98.44 86 ILE A O 1
ATOM 731 N N . ASP A 1 87 ? -5.810 -2.649 -9.521 1.00 98.44 87 ASP A N 1
ATOM 732 C CA . ASP A 1 87 ? -7.174 -3.179 -9.487 1.00 98.44 87 ASP A CA 1
ATOM 733 C C . ASP A 1 87 ? -7.636 -3.443 -8.045 1.00 98.44 87 ASP A C 1
ATOM 735 O O . ASP A 1 87 ? -8.774 -3.116 -7.696 1.00 98.44 87 ASP A O 1
ATOM 739 N N . TYR A 1 88 ? -6.749 -3.977 -7.195 1.00 98.38 88 TYR A N 1
ATOM 740 C CA . TYR A 1 88 ? -7.022 -4.199 -5.778 1.00 98.38 88 TYR A CA 1
ATOM 741 C C . TYR A 1 88 ? -7.354 -2.886 -5.073 1.00 98.38 88 TYR A C 1
ATOM 743 O O . TYR A 1 88 ? -8.433 -2.789 -4.500 1.00 98.38 88 TYR A O 1
ATOM 751 N N . ILE A 1 89 ? -6.520 -1.849 -5.190 1.00 98.06 89 ILE A N 1
ATOM 752 C CA . ILE A 1 89 ? -6.765 -0.529 -4.584 1.00 98.06 89 ILE A CA 1
ATOM 753 C C . ILE A 1 89 ? -8.092 0.058 -5.089 1.00 98.06 89 ILE A C 1
ATOM 755 O O . ILE A 1 89 ? -8.928 0.472 -4.284 1.00 98.06 89 ILE A O 1
ATOM 759 N N . ARG A 1 90 ? -8.344 0.025 -6.405 1.00 96.75 90 ARG A N 1
ATOM 760 C CA . ARG A 1 90 ? -9.592 0.538 -7.005 1.00 96.75 90 ARG A CA 1
ATOM 761 C C . ARG A 1 90 ? -10.845 -0.180 -6.508 1.00 96.75 90 ARG A C 1
ATOM 763 O O . ARG A 1 90 ? -11.917 0.422 -6.476 1.00 96.75 90 ARG A O 1
ATOM 770 N N . SER A 1 91 ? -10.733 -1.444 -6.098 1.00 97.19 91 SER A N 1
ATOM 771 C CA . SER A 1 91 ? -11.869 -2.206 -5.566 1.00 97.19 91 SER A CA 1
ATOM 772 C C . SER A 1 91 ? -12.410 -1.662 -4.234 1.00 97.19 91 SER A C 1
ATOM 774 O O . SER A 1 91 ? -13.556 -1.945 -3.885 1.00 97.19 91 SER A O 1
ATOM 776 N N . PHE A 1 92 ? -11.639 -0.832 -3.521 1.00 96.00 92 PHE A N 1
ATOM 777 C CA . PHE A 1 92 ? -12.053 -0.214 -2.256 1.00 96.00 92 PHE A CA 1
ATOM 778 C C . PHE A 1 92 ? -12.801 1.116 -2.430 1.00 96.00 92 PHE A C 1
ATOM 780 O O . PHE A 1 92 ? -13.241 1.703 -1.439 1.00 96.00 92 PHE A O 1
ATOM 787 N N . GLY A 1 93 ? -12.999 1.565 -3.672 1.00 91.69 93 GLY A N 1
ATOM 788 C CA . GLY A 1 93 ? -13.716 2.794 -3.987 1.00 91.69 93 GLY A CA 1
ATOM 789 C C . GLY A 1 93 ? -12.862 4.047 -3.814 1.00 91.69 93 GLY A C 1
ATOM 790 O O . GLY A 1 93 ? -11.652 4.035 -4.030 1.00 91.69 93 GLY A O 1
ATOM 791 N N . ASP A 1 94 ? -13.519 5.150 -3.463 1.00 89.56 94 ASP A N 1
ATOM 792 C CA . ASP A 1 94 ? -12.903 6.472 -3.505 1.00 89.56 94 ASP A CA 1
ATOM 793 C C . ASP A 1 94 ? -12.116 6.816 -2.234 1.00 89.56 94 ASP A C 1
ATOM 795 O O . ASP A 1 94 ? -12.430 6.381 -1.122 1.00 89.56 94 ASP A O 1
ATOM 799 N N . ASN A 1 95 ? -11.146 7.719 -2.403 1.00 94.38 95 ASN A N 1
ATOM 800 C CA . ASN A 1 95 ? -10.372 8.334 -1.326 1.00 94.38 95 ASN A CA 1
ATOM 801 C C . ASN A 1 95 ? -9.582 7.334 -0.448 1.00 94.38 95 ASN A C 1
ATOM 803 O O . ASN A 1 95 ? -9.619 7.464 0.777 1.00 94.38 95 ASN A O 1
ATOM 807 N N . PRO A 1 96 ? -8.836 6.360 -1.000 1.00 97.12 96 PRO A N 1
ATOM 808 C CA . PRO A 1 96 ? -7.856 5.604 -0.215 1.00 97.12 96 PRO A CA 1
ATOM 809 C C . PRO A 1 96 ? -6.673 6.493 0.229 1.00 97.12 96 PRO A C 1
ATOM 811 O O . PRO A 1 96 ? -6.612 7.677 -0.111 1.00 97.12 96 PRO A O 1
ATOM 814 N N . VAL A 1 97 ? -5.772 5.942 1.047 1.00 97.75 97 VAL A N 1
ATOM 815 C CA . VAL A 1 97 ? -4.422 6.488 1.294 1.00 97.75 97 VAL A CA 1
ATOM 816 C C . VAL A 1 97 ? -3.386 5.395 1.243 1.00 97.75 97 VAL A C 1
ATOM 818 O O . VAL A 1 97 ? -3.632 4.284 1.717 1.00 97.75 97 VAL A O 1
ATOM 821 N N . ALA A 1 98 ? -2.201 5.758 0.775 1.00 98.19 98 ALA A N 1
ATOM 822 C CA . ALA A 1 98 ? -1.009 4.948 0.921 1.00 98.19 98 ALA A CA 1
ATOM 823 C C . ALA A 1 98 ? -0.173 5.367 2.147 1.00 98.19 98 ALA A C 1
ATOM 825 O O . ALA A 1 98 ? -0.158 6.527 2.566 1.00 98.19 98 ALA A O 1
ATOM 826 N N . VAL A 1 99 ? 0.520 4.397 2.738 1.00 98.31 99 VAL A N 1
ATOM 827 C CA . VAL A 1 99 ? 1.505 4.567 3.809 1.00 98.31 99 VAL A CA 1
ATOM 828 C C . VAL A 1 99 ? 2.762 3.822 3.387 1.00 98.31 99 VAL A C 1
ATOM 830 O O . VAL A 1 99 ? 2.690 2.656 3.007 1.00 98.31 99 VAL A O 1
ATOM 833 N N . PHE A 1 100 ? 3.910 4.479 3.510 1.00 98.25 100 PHE A N 1
ATOM 834 C CA . PHE A 1 100 ? 5.209 3.934 3.128 1.00 98.25 100 PHE A CA 1
ATOM 835 C C . PHE A 1 100 ? 6.206 4.093 4.273 1.00 98.25 100 PHE A C 1
ATOM 837 O O . PHE 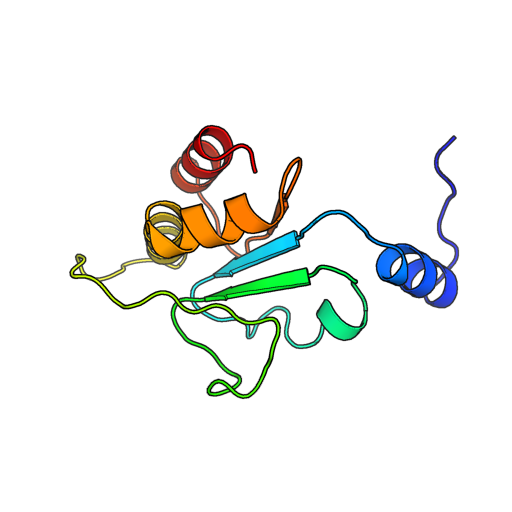A 1 100 ? 6.111 5.034 5.065 1.00 98.25 100 PHE A O 1
ATOM 844 N N . LEU A 1 101 ? 7.169 3.172 4.358 1.00 96.50 101 LEU A N 1
ATOM 845 C CA . LEU A 1 101 ? 8.346 3.356 5.210 1.00 96.50 101 LEU A CA 1
ATOM 846 C C . LEU A 1 101 ? 9.380 4.260 4.528 1.00 96.50 101 LEU A C 1
ATOM 848 O O . LEU A 1 101 ? 9.862 5.205 5.146 1.00 96.50 101 LEU A O 1
ATOM 852 N N . MET A 1 102 ? 9.697 3.939 3.273 1.00 97.12 102 MET A N 1
ATOM 853 C CA . MET A 1 102 ? 10.574 4.696 2.383 1.00 97.12 102 MET A CA 1
ATOM 854 C C . MET A 1 102 ? 9.801 5.015 1.106 1.00 97.12 102 MET A C 1
ATOM 856 O O . MET A 1 102 ? 9.030 4.177 0.638 1.00 97.12 102 MET A O 1
ATOM 860 N N . PHE A 1 103 ? 9.980 6.215 0.573 1.00 98.25 103 PHE A N 1
ATOM 861 C CA . PHE A 1 103 ? 9.377 6.655 -0.678 1.00 98.25 103 PHE A CA 1
ATOM 862 C C . PHE A 1 103 ? 10.225 7.776 -1.278 1.00 98.25 103 PHE A C 1
ATOM 864 O O . PHE A 1 103 ? 10.944 8.471 -0.555 1.00 98.25 103 PHE A O 1
ATOM 871 N N . ASP A 1 104 ? 10.107 7.948 -2.586 1.00 98.31 104 ASP A N 1
ATOM 872 C CA . ASP A 1 104 ? 10.790 8.967 -3.378 1.00 98.31 104 ASP A CA 1
ATOM 873 C C . ASP A 1 104 ? 9.790 9.773 -4.223 1.00 98.31 104 ASP A C 1
ATOM 875 O O . ASP A 1 104 ? 8.577 9.542 -4.178 1.00 98.31 104 ASP A O 1
ATOM 879 N N . GLU A 1 105 ? 10.292 10.726 -5.009 1.00 98.56 105 GLU A N 1
ATOM 880 C CA . GLU A 1 105 ? 9.460 11.548 -5.887 1.00 98.56 105 GLU A CA 1
ATOM 881 C C . GLU A 1 105 ? 8.655 10.694 -6.881 1.00 98.56 105 GLU A C 1
ATOM 883 O O . GLU A 1 105 ? 7.493 10.999 -7.157 1.00 98.56 105 GLU A O 1
ATOM 888 N N . ARG A 1 106 ? 9.223 9.582 -7.373 1.00 98.31 106 ARG A N 1
ATOM 889 C CA . ARG A 1 106 ? 8.517 8.660 -8.276 1.00 98.31 106 ARG A CA 1
ATOM 890 C C . ARG A 1 106 ? 7.350 7.962 -7.574 1.00 98.31 106 ARG A C 1
ATOM 892 O O . ARG A 1 106 ? 6.276 7.839 -8.163 1.00 98.31 106 ARG A O 1
ATOM 899 N N . THR A 1 107 ? 7.531 7.557 -6.319 1.00 98.69 107 THR A N 1
ATOM 900 C CA . THR A 1 107 ? 6.472 6.960 -5.492 1.00 98.69 107 THR A CA 1
ATOM 901 C C . THR A 1 107 ? 5.307 7.939 -5.333 1.00 98.69 107 THR A C 1
ATOM 903 O O . THR A 1 107 ? 4.141 7.557 -5.463 1.00 98.69 107 THR A O 1
ATOM 906 N N . GLU A 1 108 ? 5.609 9.217 -5.080 1.00 98.56 108 GLU A N 1
ATOM 907 C CA . GLU A 1 108 ? 4.599 10.272 -4.955 1.00 98.56 108 GLU A CA 1
ATOM 908 C C . GLU A 1 108 ? 3.860 10.524 -6.278 1.00 98.56 108 GLU A C 1
ATOM 910 O O . GLU A 1 108 ? 2.632 10.636 -6.273 1.00 98.56 108 GLU A O 1
ATOM 915 N N . GLU A 1 109 ? 4.574 10.581 -7.407 1.00 98.69 109 GLU A N 1
ATOM 916 C CA . GLU A 1 109 ? 3.982 10.705 -8.748 1.00 98.69 109 GLU A CA 1
ATOM 917 C C . GLU A 1 109 ? 3.007 9.559 -9.042 1.00 98.69 109 GLU A C 1
ATOM 919 O O . GLU A 1 109 ? 1.863 9.798 -9.433 1.00 98.69 109 GLU A O 1
ATOM 924 N N . LEU A 1 110 ? 3.423 8.317 -8.787 1.00 98.56 110 LEU A N 1
ATOM 925 C CA . LEU A 1 110 ? 2.587 7.133 -8.978 1.00 98.56 110 LEU A CA 1
ATOM 926 C C . LEU A 1 110 ? 1.334 7.167 -8.095 1.00 98.56 110 LEU A C 1
ATOM 928 O O . LEU A 1 110 ? 0.237 6.870 -8.567 1.00 98.56 110 LEU A O 1
ATOM 932 N N . CYS A 1 111 ? 1.453 7.583 -6.830 1.00 98.31 111 CYS A N 1
ATOM 933 C CA . CYS A 1 111 ? 0.283 7.741 -5.962 1.00 98.31 111 CYS A CA 1
ATOM 934 C C . CYS A 1 111 ? -0.702 8.785 -6.515 1.00 98.31 111 CYS A C 1
ATOM 936 O O . CYS A 1 111 ? -1.911 8.543 -6.540 1.00 98.31 111 CYS A O 1
ATOM 938 N N . GLN A 1 112 ? -0.198 9.910 -7.037 1.00 97.56 112 GLN A N 1
ATOM 939 C CA . GLN A 1 112 ? -1.033 10.938 -7.666 1.00 97.56 112 GLN A CA 1
ATOM 940 C C . GLN A 1 112 ? -1.752 10.417 -8.917 1.00 97.56 112 GLN A C 1
ATOM 942 O O . GLN A 1 112 ? -2.944 10.683 -9.084 1.00 97.56 112 GLN A O 1
ATOM 947 N N . GLU A 1 113 ? -1.065 9.652 -9.771 1.00 97.06 113 GLU A N 1
ATOM 948 C CA . GLU A 1 113 ? -1.659 9.011 -10.954 1.00 97.06 113 GLU A CA 1
ATOM 949 C C . GLU A 1 113 ? -2.772 8.017 -10.579 1.00 97.06 113 GLU A C 1
ATOM 951 O O . GLU A 1 113 ? -3.780 7.902 -11.284 1.00 97.06 113 GLU A O 1
ATOM 956 N N . LEU A 1 114 ? -2.615 7.322 -9.450 1.00 96.12 114 LEU A N 1
ATOM 957 C CA . LEU A 1 114 ? -3.595 6.368 -8.927 1.00 96.12 114 LEU A CA 1
ATOM 958 C C . LEU A 1 114 ? -4.723 7.021 -8.118 1.00 96.12 114 LEU A C 1
ATOM 960 O O . LEU A 1 114 ? -5.747 6.375 -7.883 1.00 96.12 114 LEU A O 1
ATOM 964 N N . GLY A 1 115 ? -4.570 8.289 -7.731 1.00 95.12 115 GLY A N 1
ATOM 965 C CA . GLY A 1 115 ? -5.533 9.023 -6.912 1.00 95.12 115 GLY A CA 1
ATOM 966 C C . GLY A 1 115 ? -5.547 8.590 -5.443 1.00 95.12 115 GLY A C 1
ATOM 967 O O . GLY A 1 115 ? -6.620 8.592 -4.828 1.00 95.12 115 GLY A O 1
ATOM 968 N N . ILE A 1 116 ? -4.389 8.194 -4.899 1.00 94.06 116 ILE A N 1
ATOM 969 C CA . ILE A 1 116 ? -4.228 7.674 -3.527 1.00 94.06 116 ILE A CA 1
ATOM 970 C C . ILE A 1 116 ? -3.272 8.510 -2.675 1.00 94.06 116 ILE A C 1
ATOM 972 O O . ILE A 1 116 ? -2.445 9.250 -3.248 1.00 94.06 116 ILE A O 1
#

Secondary structure (DSSP, 8-state):
-PPPP-HHHHHHHHHTT--S-EEEEEEESGGGTTGGGTSTTEEEEEEE-TTTT--TTEE-PPP---PPP-SHHHHHHHHHH-HHHHHHHHTT-S--EEE-SS--HHHHHHHHHHT-

Radius of gyration: 14.95 Å; chains: 1; bounding box: 32×39×40 Å